Protein AF-A0A7V9V1T0-F1 (afdb_monomer)

Foldseek 3Di:
DDPVVLVVVLVVVLVVCVVVVHFFEEEPPDDPSSVVSHPYYYHPVRVD

Solvent-accessible surface area (backbone atoms only — not comparable to full-atom values): 2967 Å² total; per-residue (Å²): 135,54,74,65,58,53,52,55,52,41,53,54,52,52,52,51,28,60,77,66,74,54,83,45,75,28,54,76,83,55,58,67,75,57,48,74,66,30,81,44,74,26,52,78,77,72,70,106

pLDDT: mean 96.54, std 4.81, range [68.25, 98.75]

Radius of gyration: 11.53 Å; Cα contacts (8 Å, |Δi|>4): 41; chains: 1; bounding box: 23×27×26 Å

Structure (mmCIF, N/CA/C/O backbone):
data_AF-A0A7V9V1T0-F1
#
_entry.id   AF-A0A7V9V1T0-F1
#
loop_
_atom_site.group_PDB
_atom_site.id
_atom_site.type_symbol
_atom_site.label_atom_id
_atom_site.label_alt_id
_atom_site.label_comp_id
_atom_site.label_asym_id
_atom_site.label_entity_id
_atom_site.label_seq_id
_atom_site.pdbx_PDB_ins_code
_atom_site.Cartn_x
_atom_site.Cartn_y
_atom_site.Cartn_z
_atom_site.occupancy
_atom_site.B_iso_or_equiv
_atom_site.auth_seq_id
_atom_site.auth_comp_id
_atom_site.auth_asym_id
_atom_site.auth_atom_id
_atom_site.pdbx_PDB_model_num
ATOM 1 N N . MET A 1 1 ? 17.542 -10.878 3.458 1.00 68.25 1 MET A N 1
ATOM 2 C CA . M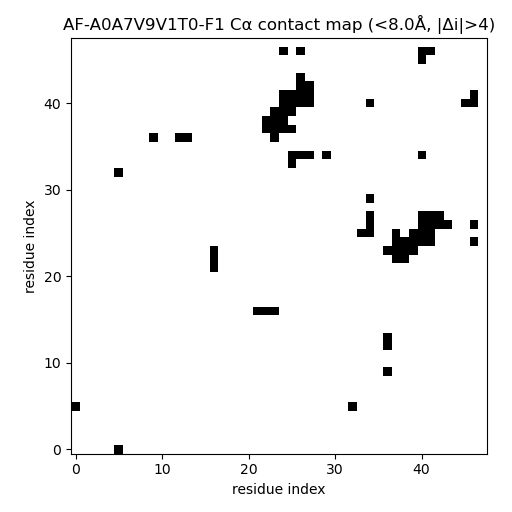ET A 1 1 ? 16.371 -11.308 4.241 1.00 68.25 1 MET A CA 1
ATOM 3 C C . MET A 1 1 ? 15.798 -12.560 3.629 1.00 68.25 1 MET A C 1
ATOM 5 O O . MET A 1 1 ? 15.856 -12.723 2.414 1.00 68.25 1 MET A O 1
ATOM 9 N N . THR A 1 2 ? 15.308 -13.454 4.469 1.00 91.62 2 THR A N 1
ATOM 10 C CA . THR A 1 2 ? 14.573 -14.645 4.046 1.00 91.62 2 THR A CA 1
ATOM 11 C C . THR A 1 2 ? 13.105 -14.298 3.793 1.00 91.62 2 THR A C 1
ATOM 13 O O . THR A 1 2 ? 12.594 -13.311 4.320 1.00 91.62 2 THR A O 1
ATOM 16 N N . THR A 1 3 ? 12.399 -15.121 3.015 1.00 90.56 3 THR A N 1
ATOM 17 C CA . THR A 1 3 ? 10.951 -14.955 2.788 1.00 90.56 3 THR A CA 1
ATOM 18 C C . THR A 1 3 ? 10.153 -14.993 4.095 1.00 90.56 3 THR A C 1
ATOM 20 O O . THR A 1 3 ? 9.149 -14.301 4.220 1.00 90.56 3 THR A O 1
ATOM 23 N N . LEU A 1 4 ? 10.620 -15.763 5.083 1.00 92.44 4 LEU A N 1
ATOM 24 C CA . LEU A 1 4 ? 9.994 -15.847 6.404 1.00 92.44 4 LEU A CA 1
ATOM 25 C C . LEU A 1 4 ? 10.124 -14.532 7.180 1.00 92.44 4 LEU A C 1
ATOM 27 O O . LEU A 1 4 ? 9.137 -14.062 7.731 1.00 92.44 4 LEU A O 1
ATOM 31 N N . GLU A 1 5 ? 11.308 -13.910 7.169 1.00 95.56 5 GLU A N 1
ATOM 32 C CA . GLU A 1 5 ? 11.520 -12.606 7.815 1.00 95.56 5 GLU A CA 1
ATOM 33 C C . GLU A 1 5 ? 10.629 -11.517 7.202 1.00 95.56 5 GLU A C 1
ATOM 35 O O . GLU A 1 5 ? 10.033 -10.732 7.934 1.00 95.56 5 GLU A O 1
ATOM 40 N N . ILE A 1 6 ? 10.489 -11.498 5.871 1.00 95.56 6 ILE A N 1
ATOM 41 C CA . ILE A 1 6 ? 9.604 -10.553 5.172 1.00 95.56 6 ILE A CA 1
ATOM 42 C C . ILE A 1 6 ? 8.141 -10.780 5.576 1.00 95.56 6 ILE A C 1
ATOM 44 O O . ILE A 1 6 ? 7.440 -9.822 5.893 1.00 95.56 6 ILE A O 1
ATOM 48 N N . GLY A 1 7 ? 7.694 -12.040 5.632 1.00 96.44 7 GLY A N 1
ATOM 49 C CA . GLY A 1 7 ? 6.338 -12.387 6.065 1.00 96.44 7 GLY A CA 1
ATOM 50 C C . GLY A 1 7 ? 6.018 -11.884 7.474 1.00 96.44 7 GLY A C 1
ATOM 51 O O . GLY A 1 7 ? 5.001 -11.220 7.664 1.00 96.44 7 GLY A O 1
ATOM 52 N N . THR A 1 8 ? 6.917 -12.108 8.439 1.00 97.81 8 THR A N 1
ATOM 53 C CA . THR A 1 8 ? 6.755 -11.581 9.805 1.00 97.81 8 THR A CA 1
ATOM 54 C C . THR A 1 8 ? 6.677 -10.053 9.818 1.00 97.81 8 THR A C 1
ATOM 56 O O . THR A 1 8 ? 5.796 -9.489 10.463 1.00 97.81 8 THR A O 1
ATOM 59 N N . MET A 1 9 ? 7.536 -9.362 9.061 1.00 97.56 9 MET A N 1
ATOM 60 C CA . MET A 1 9 ? 7.496 -7.896 8.984 1.00 97.56 9 MET A CA 1
ATOM 61 C C . MET A 1 9 ? 6.195 -7.376 8.361 1.00 97.56 9 MET A C 1
ATOM 63 O O . MET A 1 9 ? 5.665 -6.358 8.807 1.00 97.56 9 MET A O 1
ATOM 67 N N . HIS A 1 10 ? 5.649 -8.063 7.355 1.00 98.38 10 HIS A N 1
ATOM 68 C CA . HIS A 1 10 ? 4.365 -7.687 6.763 1.00 98.38 10 HIS A CA 1
ATOM 69 C C . HIS A 1 10 ? 3.228 -7.792 7.780 1.00 98.38 10 HIS A C 1
ATOM 71 O O . HIS A 1 10 ? 2.425 -6.867 7.882 1.00 98.38 10 HIS A O 1
ATOM 77 N N . GLU A 1 11 ? 3.174 -8.872 8.562 1.00 98.38 11 GLU A N 1
ATOM 78 C CA . GLU A 1 11 ? 2.160 -9.049 9.608 1.00 98.38 11 GLU A CA 1
ATOM 79 C C . GLU A 1 11 ? 2.201 -7.912 10.641 1.00 98.38 11 GLU A C 1
ATOM 81 O O . GLU A 1 11 ? 1.160 -7.333 10.961 1.00 98.38 11 GLU A O 1
ATOM 86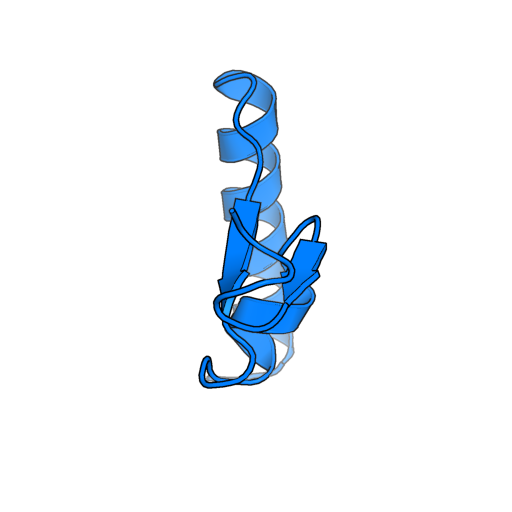 N N . GLU A 1 12 ? 3.396 -7.527 11.098 1.00 98.50 12 GLU A N 1
ATOM 87 C CA . GLU A 1 12 ? 3.581 -6.412 12.034 1.00 98.50 12 GLU A CA 1
ATOM 88 C C . GLU A 1 12 ? 3.113 -5.072 11.444 1.00 98.50 12 GLU A C 1
ATOM 90 O O . GLU A 1 12 ? 2.382 -4.318 12.094 1.00 98.50 12 GLU A O 1
ATOM 95 N N . ILE A 1 13 ? 3.476 -4.782 10.190 1.00 98.50 13 ILE A N 1
ATOM 96 C CA . ILE A 1 13 ? 3.059 -3.559 9.489 1.00 98.50 13 ILE A CA 1
ATOM 97 C C . ILE A 1 13 ? 1.533 -3.515 9.335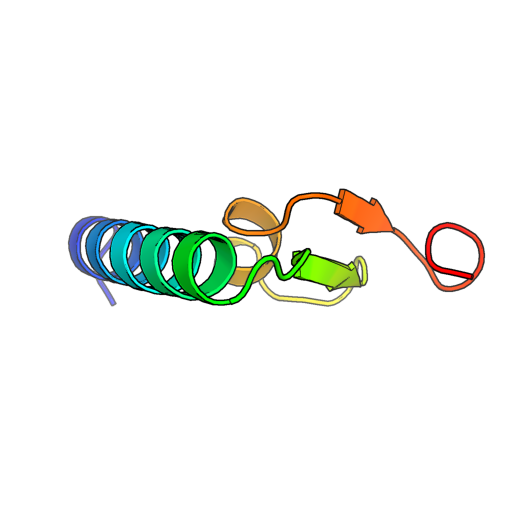 1.00 98.50 13 ILE A C 1
ATOM 99 O O . ILE A 1 13 ? 0.919 -2.475 9.586 1.00 98.50 13 ILE A O 1
ATOM 103 N N . ARG A 1 14 ? 0.900 -4.635 8.964 1.00 98.44 14 ARG A N 1
ATOM 104 C CA . ARG A 1 14 ? -0.562 -4.720 8.818 1.00 98.44 14 ARG A CA 1
ATOM 105 C C . ARG A 1 14 ? -1.280 -4.546 10.151 1.00 98.44 14 ARG A C 1
ATOM 107 O O . ARG A 1 14 ? -2.297 -3.854 10.194 1.00 98.44 14 ARG A O 1
ATOM 114 N N . ALA A 1 15 ? -0.754 -5.124 11.230 1.00 98.62 15 ALA A N 1
ATOM 115 C CA . ALA A 1 15 ? -1.303 -4.942 12.570 1.00 98.62 15 ALA A CA 1
ATOM 116 C C . ALA A 1 15 ? -1.257 -3.464 12.996 1.00 98.62 15 ALA A C 1
ATOM 118 O O . ALA A 1 15 ? -2.263 -2.921 13.453 1.00 98.62 15 ALA A O 1
ATOM 119 N N . LEU A 1 16 ? -0.130 -2.786 12.760 1.00 98.75 16 LEU A N 1
ATOM 120 C CA . LEU A 1 16 ? 0.030 -1.360 13.057 1.00 98.75 16 LEU A CA 1
ATOM 121 C C . LEU A 1 16 ? -0.874 -0.469 12.197 1.00 98.75 16 LEU A C 1
ATOM 123 O O . LEU A 1 16 ? -1.431 0.507 12.702 1.00 98.75 16 LEU A O 1
ATOM 127 N N . ALA A 1 17 ? -1.031 -0.782 10.909 1.00 98.62 17 ALA A N 1
ATOM 128 C CA . ALA A 1 17 ? -1.943 -0.053 10.032 1.00 98.62 17 ALA A CA 1
ATOM 129 C C . ALA A 1 17 ? -3.393 -0.173 10.523 1.00 98.62 17 ALA A C 1
ATOM 131 O O . ALA A 1 17 ? -4.091 0.837 10.610 1.00 98.62 17 ALA A O 1
ATOM 132 N N . ALA A 1 18 ? -3.813 -1.372 10.940 1.00 98.44 18 ALA A N 1
ATOM 133 C CA . ALA A 1 18 ? -5.137 -1.602 11.510 1.00 98.44 18 ALA A CA 1
ATOM 134 C C . ALA A 1 18 ? -5.347 -0.849 12.836 1.00 98.44 18 ALA A C 1
ATOM 136 O O . ALA A 1 18 ? -6.368 -0.182 12.994 1.00 98.44 18 ALA A O 1
ATOM 137 N N . GLU A 1 19 ? -4.376 -0.888 13.758 1.00 98.75 19 GLU A N 1
ATOM 138 C CA . GLU A 1 19 ? -4.427 -0.143 15.029 1.00 98.75 19 GLU A CA 1
ATOM 139 C C . GLU A 1 19 ? -4.600 1.366 14.799 1.00 98.75 19 GLU A C 1
ATOM 141 O O . GLU A 1 19 ? -5.311 2.050 15.535 1.00 98.75 19 GLU A O 1
ATOM 146 N N . ARG A 1 20 ? -3.968 1.886 13.744 1.00 98.44 20 ARG A N 1
ATOM 147 C CA . ARG A 1 20 ? -3.966 3.314 13.408 1.00 98.44 20 ARG A CA 1
ATOM 148 C C . ARG A 1 20 ? -5.100 3.728 12.475 1.00 98.44 20 ARG A C 1
ATOM 150 O O . ARG A 1 20 ? -5.213 4.916 12.183 1.00 98.44 20 ARG A O 1
ATOM 157 N N . GLY A 1 21 ? -5.904 2.784 11.982 1.00 98.25 21 GLY A N 1
ATOM 158 C CA . GLY A 1 21 ? -6.880 3.041 10.921 1.00 98.25 21 GLY A CA 1
ATOM 159 C C . GLY A 1 21 ? -6.240 3.621 9.653 1.00 98.25 21 GLY A C 1
ATOM 160 O O . GLY A 1 21 ? -6.841 4.466 8.993 1.00 98.25 21 GLY A O 1
ATOM 161 N N . ALA A 1 22 ? -5.000 3.230 9.353 1.00 98.38 22 ALA A N 1
ATOM 162 C CA . ALA A 1 22 ? -4.228 3.721 8.220 1.00 98.38 22 ALA A CA 1
ATOM 163 C C . ALA A 1 22 ? -4.410 2.829 6.984 1.00 98.38 22 ALA A C 1
ATOM 165 O O . ALA A 1 22 ? -4.597 1.620 7.100 1.00 98.38 22 ALA A O 1
ATOM 166 N N . VAL A 1 23 ? -4.293 3.441 5.805 1.00 97.88 23 VAL A N 1
ATOM 167 C CA . VAL A 1 23 ? -4.229 2.755 4.507 1.00 97.88 23 VAL A CA 1
ATOM 168 C C . VAL A 1 23 ? -2.796 2.830 3.993 1.00 97.88 23 VAL A C 1
ATOM 170 O O . VAL A 1 23 ? -2.155 3.879 4.095 1.00 97.88 23 VAL A O 1
ATOM 173 N N . ILE A 1 24 ? -2.294 1.732 3.434 1.00 98.44 24 ILE A N 1
ATOM 174 C CA . ILE A 1 24 ? -0.957 1.657 2.848 1.00 98.44 24 ILE A CA 1
ATOM 175 C C . ILE A 1 24 ? -1.079 1.774 1.328 1.00 98.44 24 ILE A C 1
ATOM 177 O O . ILE A 1 24 ? -1.625 0.893 0.668 1.00 98.44 24 ILE A O 1
ATOM 181 N N . LEU A 1 25 ? -0.536 2.855 0.771 1.00 98.31 25 LEU A N 1
ATOM 182 C CA . LEU A 1 25 ? -0.447 3.080 -0.671 1.00 98.31 25 LEU A CA 1
ATOM 183 C C . LEU A 1 25 ? 1.007 2.926 -1.122 1.00 98.31 25 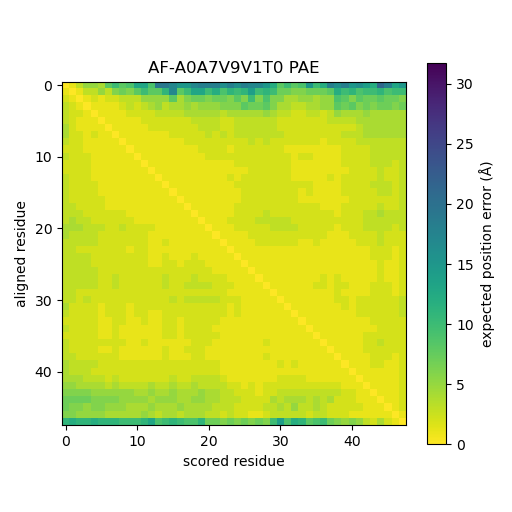LEU A C 1
ATOM 185 O O . LEU A 1 25 ? 1.903 3.511 -0.510 1.00 98.31 25 LEU A O 1
ATOM 189 N N . ALA A 1 26 ? 1.247 2.185 -2.203 1.00 98.56 26 ALA A N 1
ATOM 190 C CA . ALA A 1 26 ? 2.579 2.031 -2.781 1.00 98.56 26 ALA A CA 1
ATOM 191 C C . ALA A 1 26 ? 2.624 2.503 -4.237 1.00 98.56 26 ALA A C 1
ATOM 193 O O . ALA A 1 26 ? 1.733 2.227 -5.036 1.00 98.56 26 ALA A O 1
ATOM 194 N N . HIS A 1 27 ? 3.701 3.198 -4.605 1.00 98.56 27 HIS A N 1
ATOM 195 C CA . HIS A 1 27 ? 3.961 3.514 -6.007 1.00 98.56 27 HIS A CA 1
ATOM 196 C C . HIS A 1 27 ? 4.526 2.290 -6.737 1.00 98.56 27 HIS A C 1
ATOM 198 O O . HIS A 1 27 ? 5.333 1.558 -6.162 1.00 98.56 27 HIS A O 1
ATOM 204 N N . ASN A 1 28 ? 4.241 2.157 -8.034 1.00 98.25 28 ASN A N 1
ATOM 205 C CA . ASN A 1 28 ? 4.762 1.104 -8.927 1.00 98.25 28 ASN A CA 1
ATOM 206 C C . ASN A 1 28 ? 6.302 0.936 -8.940 1.00 98.25 28 ASN A C 1
ATOM 208 O O . ASN A 1 28 ? 6.812 -0.020 -9.516 1.00 98.25 28 ASN A O 1
ATOM 212 N N . TYR A 1 29 ? 7.059 1.871 -8.355 1.00 98.25 29 TYR A N 1
ATOM 213 C CA . TYR A 1 29 ? 8.529 1.840 -8.301 1.00 98.25 29 TYR A CA 1
ATOM 214 C C . TYR A 1 29 ? 9.089 1.283 -6.992 1.00 98.25 29 TYR A C 1
ATOM 216 O O . TYR A 1 29 ? 10.306 1.202 -6.841 1.00 98.25 29 TYR A O 1
ATOM 224 N N . GLN A 1 30 ? 8.232 0.928 -6.037 1.00 98.50 30 GLN A N 1
ATOM 225 C CA . GLN A 1 30 ? 8.682 0.287 -4.809 1.00 98.50 30 GLN A CA 1
ATOM 226 C C . GLN A 1 30 ? 9.124 -1.153 -5.073 1.00 98.50 30 GLN A C 1
ATOM 228 O O . GLN A 1 30 ? 8.706 -1.777 -6.046 1.00 98.50 30 GLN A O 1
ATOM 233 N N . VAL A 1 31 ? 9.986 -1.681 -4.210 1.00 98.00 31 VAL A N 1
ATOM 234 C CA . VAL A 1 31 ? 10.408 -3.088 -4.277 1.00 98.00 31 VAL A CA 1
ATOM 235 C C . VAL A 1 31 ? 9.213 -4.031 -4.041 1.00 98.00 31 VAL A C 1
ATOM 237 O O . VAL A 1 31 ? 8.269 -3.621 -3.358 1.00 98.00 31 VAL A O 1
ATOM 240 N N . PRO A 1 32 ? 9.213 -5.262 -4.594 1.00 97.38 32 PRO A N 1
ATOM 241 C CA . PRO A 1 32 ? 8.062 -6.168 -4.532 1.00 97.38 32 PRO A CA 1
ATOM 242 C C . PRO A 1 32 ? 7.529 -6.397 -3.118 1.00 97.38 32 PRO A C 1
ATOM 244 O O . PRO A 1 32 ? 6.330 -6.289 -2.900 1.00 97.38 32 PRO A O 1
ATOM 247 N N . GLU A 1 33 ? 8.413 -6.583 -2.137 1.00 97.56 33 GLU A N 1
ATOM 248 C CA . GLU A 1 33 ? 8.022 -6.790 -0.744 1.00 97.56 33 GLU A CA 1
ATOM 249 C C . GLU A 1 33 ? 7.217 -5.608 -0.170 1.00 97.56 33 GLU A C 1
ATOM 251 O O . GLU A 1 33 ? 6.265 -5.800 0.578 1.00 97.56 33 GLU A O 1
ATOM 256 N N . VAL A 1 34 ? 7.506 -4.372 -0.585 1.00 98.00 34 VAL A N 1
ATOM 257 C CA . VAL A 1 34 ? 6.728 -3.194 -0.164 1.00 98.00 34 VAL A CA 1
ATOM 258 C C . VAL A 1 34 ? 5.379 -3.128 -0.881 1.00 98.00 34 VAL A C 1
ATOM 260 O O . VAL A 1 34 ? 4.395 -2.673 -0.300 1.00 98.00 34 VAL A O 1
ATOM 263 N N . GLN A 1 35 ? 5.314 -3.571 -2.137 1.00 98.44 35 GLN A N 1
ATOM 264 C CA . GLN A 1 35 ? 4.053 -3.629 -2.878 1.00 98.44 35 GLN A CA 1
ATOM 265 C C . GLN A 1 35 ? 3.116 -4.698 -2.299 1.00 98.44 35 GLN A C 1
ATOM 267 O O . GLN A 1 35 ? 1.924 -4.444 -2.162 1.00 98.44 35 GLN A O 1
ATOM 272 N N . ASP A 1 36 ? 3.659 -5.847 -1.891 1.00 98.00 36 ASP A N 1
ATOM 273 C CA . ASP A 1 36 ? 2.899 -6.984 -1.359 1.00 98.00 36 ASP A CA 1
ATOM 274 C C . ASP A 1 36 ? 2.148 -6.664 -0.051 1.00 98.00 36 ASP A C 1
ATOM 276 O O . ASP A 1 36 ? 1.120 -7.279 0.237 1.00 98.00 36 ASP A O 1
ATOM 280 N N . VAL A 1 37 ? 2.639 -5.714 0.755 1.00 98.12 37 VAL A N 1
ATOM 281 C CA . VAL A 1 37 ? 1.989 -5.300 2.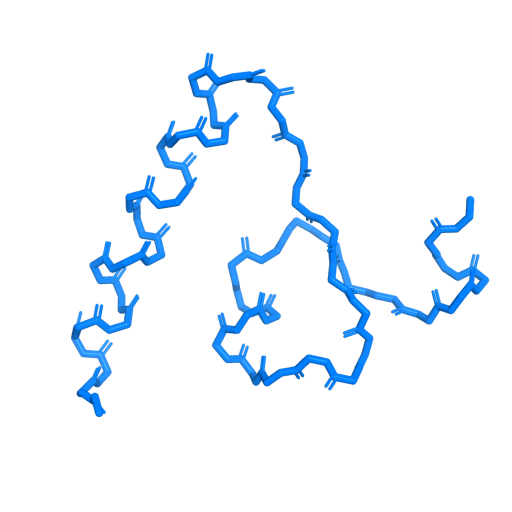016 1.00 98.12 37 VAL A CA 1
ATOM 282 C C . VAL A 1 37 ? 0.975 -4.155 1.837 1.00 98.12 37 VAL A C 1
ATOM 284 O O . VAL A 1 37 ? 0.169 -3.892 2.740 1.00 98.12 37 VAL A O 1
ATOM 287 N N . ALA A 1 38 ? 0.986 -3.479 0.685 1.00 98.44 38 ALA A N 1
ATOM 288 C CA . ALA A 1 38 ? 0.129 -2.330 0.408 1.00 98.44 38 ALA A CA 1
ATOM 289 C C . ALA A 1 38 ? -1.334 -2.728 0.149 1.00 98.44 38 ALA A C 1
ATOM 291 O O . ALA A 1 38 ? -1.629 -3.790 -0.390 1.00 98.44 38 ALA A O 1
ATOM 292 N N . ASP A 1 39 ? -2.272 -1.851 0.508 1.00 98.44 39 ASP A N 1
ATOM 293 C CA . ASP A 1 39 ? -3.692 -2.014 0.173 1.00 98.44 39 ASP A CA 1
ATOM 294 C C . ASP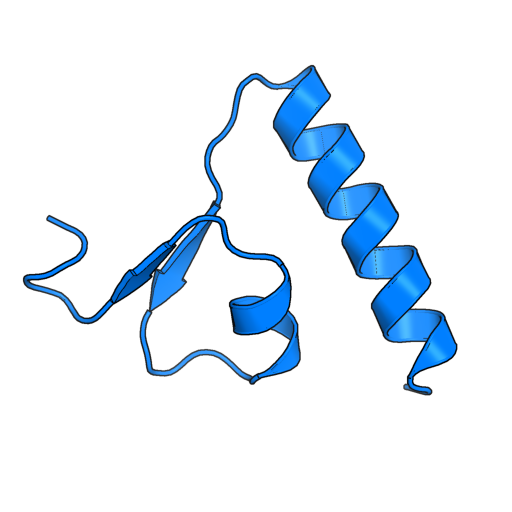 A 1 39 ? -3.970 -1.679 -1.295 1.00 98.44 39 ASP A C 1
ATOM 296 O O . ASP A 1 39 ? -4.870 -2.246 -1.915 1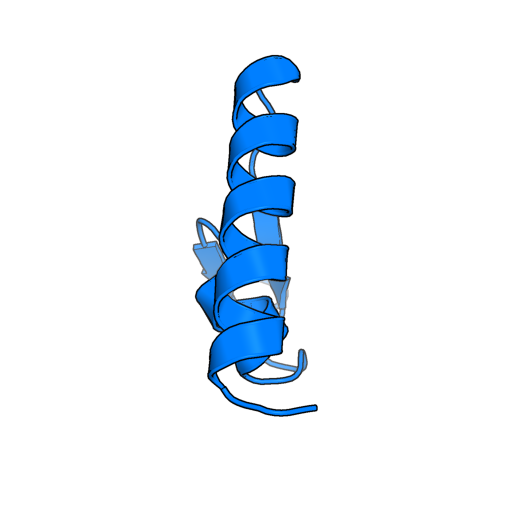.00 98.44 39 ASP A O 1
ATOM 300 N N . PHE A 1 40 ? -3.202 -0.742 -1.851 1.00 98.19 40 PHE A N 1
ATOM 301 C CA . PHE A 1 40 ? -3.303 -0.354 -3.247 1.00 98.19 40 PHE A CA 1
ATOM 302 C C . PHE A 1 40 ? -1.937 0.044 -3.806 1.00 98.19 40 PHE A C 1
ATOM 304 O O . PHE A 1 40 ? -1.132 0.698 -3.135 1.00 98.19 40 PHE A O 1
ATOM 311 N N . VAL A 1 41 ? -1.702 -0.338 -5.061 1.00 98.56 41 VAL A N 1
ATOM 312 C CA . VAL A 1 41 ? -0.480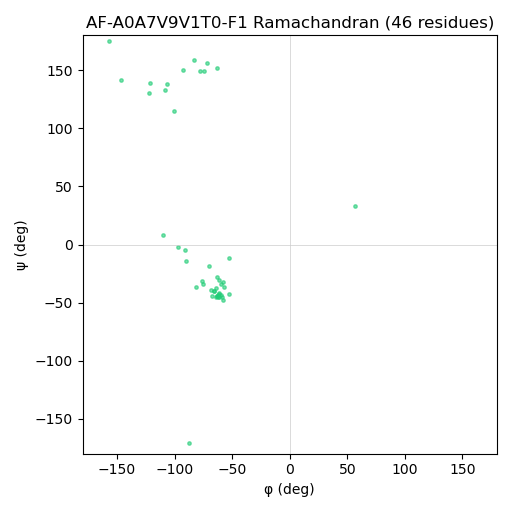 -0.035 -5.806 1.00 98.56 41 VAL A CA 1
ATOM 313 C C . VAL A 1 41 ? -0.856 0.712 -7.079 1.00 98.56 41 VAL A C 1
ATOM 315 O O . VAL A 1 41 ? -1.750 0.283 -7.808 1.00 98.56 41 VAL A O 1
ATOM 318 N N . GLY A 1 42 ? -0.190 1.832 -7.352 1.00 98.19 42 GLY A N 1
ATOM 319 C CA . GLY A 1 42 ? -0.500 2.659 -8.516 1.00 98.19 42 GLY A CA 1
ATOM 320 C C . GLY A 1 42 ? 0.648 3.553 -8.973 1.00 98.19 42 GLY A C 1
ATOM 321 O O . GLY A 1 42 ? 1.708 3.625 -8.350 1.00 98.19 42 GLY A O 1
ATOM 322 N N . ASP A 1 43 ? 0.441 4.239 -10.094 1.00 97.81 43 ASP A N 1
ATOM 323 C CA . ASP A 1 43 ? 1.295 5.348 -10.516 1.00 97.81 43 ASP A CA 1
ATOM 324 C C . ASP A 1 43 ? 0.807 6.672 -9.902 1.00 97.81 43 ASP A C 1
ATOM 326 O O . ASP A 1 43 ? -0.069 6.700 -9.039 1.00 97.81 43 ASP A O 1
ATOM 330 N N . SER A 1 44 ? 1.371 7.796 -10.337 1.00 95.88 44 SER A N 1
ATOM 331 C CA . SER A 1 44 ? 0.978 9.107 -9.814 1.00 95.88 44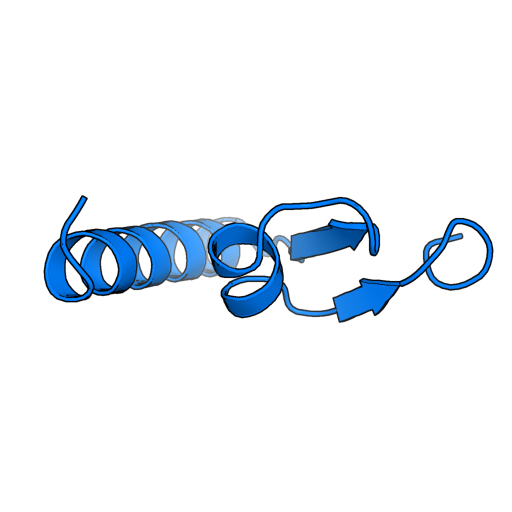 SER A CA 1
ATOM 332 C C . SER A 1 44 ? -0.493 9.464 -10.059 1.00 95.88 44 SER A C 1
ATOM 334 O O . SER A 1 44 ? -1.061 10.194 -9.256 1.00 95.88 44 SER A O 1
ATOM 336 N N . LEU A 1 45 ? -1.107 8.976 -11.144 1.00 95.12 45 LEU A N 1
ATOM 337 C CA . LEU A 1 45 ? -2.520 9.225 -11.439 1.00 95.12 45 LEU A CA 1
ATOM 338 C C . LEU A 1 45 ? -3.424 8.272 -10.647 1.00 95.12 45 LEU A C 1
ATOM 340 O O . LEU A 1 45 ? -4.491 8.667 -10.197 1.00 95.12 45 LEU A O 1
ATOM 344 N N . GLY A 1 46 ? -2.999 7.022 -10.462 1.00 93.56 46 GLY A N 1
ATOM 345 C CA . GLY A 1 46 ? -3.734 6.039 -9.668 1.00 93.56 46 GLY A CA 1
ATOM 346 C C . GLY A 1 46 ? -3.741 6.321 -8.162 1.00 93.56 46 GLY A C 1
ATOM 347 O O . GLY A 1 46 ? -4.577 5.764 -7.458 1.00 93.56 46 GLY A O 1
ATOM 348 N N . LEU A 1 47 ? -2.824 7.160 -7.667 1.00 94.88 47 LEU A N 1
ATOM 349 C CA . LEU A 1 47 ? -2.649 7.469 -6.240 1.00 94.88 47 LEU A CA 1
ATOM 350 C C . LEU A 1 47 ? -3.061 8.899 -5.840 1.00 94.88 47 LEU A C 1
ATOM 352 O O . LEU A 1 47 ? -2.776 9.307 -4.712 1.00 94.88 47 LEU A O 1
ATOM 356 N N . SER A 1 48 ? -3.677 9.663 -6.747 1.00 86.31 48 SER A N 1
ATOM 357 C CA . SER A 1 48 ? -4.116 11.050 -6.512 1.00 86.31 48 SER A CA 1
ATOM 358 C C . SER A 1 48 ? -5.523 11.165 -5.944 1.00 86.31 48 SER A C 1
ATOM 360 O O . SER A 1 48 ? -6.394 10.414 -6.439 1.00 86.31 48 SER A O 1
#

Mean predicted aligned error: 2.5 Å

Secondary structure (DSSP, 8-state):
--HHHHHHHHHHHHHHHHHHT---EEETTS-HHHHHH-SEEE-TTTT-

Nearest PDB structures (foldseek):
  4hhe-assembly1_A-2  TM=9.391E-01  e=2.653E-04  Pyrococcus furiosus
  7p4p-assembly1_A  TM=9.110E-01  e=4.041E-04  Thermotoga maritima MSB8
  6f4d-assembly1_A  TM=9.483E-01  e=1.078E-03  Thermotoga maritima
  7p4q-assembly1_A  TM=9.324E-01  e=8.147E-04  Thermotoga maritima MSB8
  7p4m-assembly1_A  TM=9.297E-01  e=8.739E-04  Thermotoga maritima MSB8

Sequence (48 aa):
MTTLEIGTMHEEIRALAAERGAVILAHNYQVPEVQDVADFVGDSLGLS